Protein AF-W1XR74-F1 (afdb_monomer)

pLDDT: mean 92.59, std 3.94, range [68.25, 97.31]

Solvent-accessible surface area (backbone atoms only — not comparable to full-atom values): 7782 Å² total; per-residue (Å²): 107,77,55,58,53,53,50,53,50,52,25,62,76,67,77,42,84,76,51,70,69,58,52,51,53,48,45,52,52,48,49,63,69,42,53,87,71,53,80,85,81,86,84,86,71,56,70,49,78,39,81,89,82,72,46,76,48,57,68,64,94,44,68,66,63,44,49,56,52,52,50,54,51,23,67,74,63,73,66,66,97,76,78,83,93,76,71,95,58,71,62,67,58,57,55,49,48,23,68,73,70,74,49,55,60,92,98,54,78,84,79,95,80,84,90,87,83,134

Organism: NCBI:txid408170

Secondary structure (DSSP, 8-state):
-HHHHHHHHHHHHTTSPPPHHHHHHHHHHHHHHHGGGSPP------EEEETTTTEEEES-S-HHHHHHHHHHHHHHHS---------SS-HHHHHHHHHHHT-PPTT----S------

Structure (mmCIF, N/CA/C/O backbone):
data_AF-W1XR74-F1
#
_entry.id   AF-W1XR74-F1
#
loop_
_atom_site.group_PDB
_atom_site.id
_atom_site.type_symbol
_atom_site.label_atom_id
_atom_site.label_alt_id
_atom_site.label_comp_id
_atom_site.label_asym_id
_atom_site.label_entity_id
_atom_site.label_seq_id
_atom_site.pdbx_PDB_ins_code
_atom_site.Cartn_x
_atom_site.Cartn_y
_atom_site.Cartn_z
_atom_site.occupancy
_atom_site.B_iso_or_equiv
_atom_site.auth_seq_id
_atom_site.auth_comp_id
_atom_site.auth_asym_id
_atom_site.auth_atom_id
_atom_site.pdbx_PDB_model_num
ATOM 1 N N . GLN A 1 1 ? 15.153 -11.533 -23.026 1.00 68.25 1 GLN A N 1
ATOM 2 C CA . GLN A 1 1 ? 14.791 -11.965 -24.396 1.00 68.25 1 GLN A CA 1
ATOM 3 C C . GLN A 1 1 ? 15.005 -10.882 -25.463 1.00 68.25 1 GLN A C 1
ATOM 5 O O . GLN A 1 1 ? 16.002 -10.977 -26.162 1.00 68.25 1 GLN A O 1
ATOM 10 N N . ALA A 1 2 ? 14.167 -9.839 -25.607 1.00 79.94 2 ALA A N 1
ATOM 11 C CA . ALA A 1 2 ? 14.324 -8.856 -26.706 1.00 79.94 2 ALA A CA 1
ATOM 12 C C . ALA A 1 2 ? 15.644 -8.050 -26.665 1.00 79.94 2 ALA A C 1
ATOM 14 O O . ALA A 1 2 ? 16.274 -7.829 -27.698 1.00 79.94 2 ALA A O 1
ATOM 15 N N . LEU A 1 3 ? 16.088 -7.653 -25.467 1.00 85.38 3 LEU A N 1
ATOM 16 C CA . LEU A 1 3 ? 17.360 -6.950 -25.264 1.00 85.38 3 LEU A CA 1
ATOM 17 C C . LEU A 1 3 ? 18.575 -7.839 -25.565 1.00 85.38 3 LEU A C 1
ATOM 19 O O . LEU A 1 3 ? 19.485 -7.426 -26.273 1.00 85.38 3 LEU A O 1
ATOM 23 N N . GLU A 1 4 ? 18.571 -9.073 -25.062 1.00 87.31 4 GLU A N 1
ATOM 24 C CA . GLU A 1 4 ? 19.663 -10.034 -25.272 1.00 87.31 4 GLU A CA 1
ATOM 25 C C . GLU A 1 4 ? 19.829 -10.385 -26.752 1.00 87.31 4 GLU A C 1
ATOM 27 O O . GLU A 1 4 ? 20.955 -10.459 -27.231 1.00 87.31 4 GLU A O 1
ATOM 32 N N . ALA A 1 5 ? 18.725 -10.514 -27.496 1.00 88.06 5 ALA A N 1
ATOM 33 C CA . ALA A 1 5 ? 18.765 -10.747 -28.937 1.00 88.06 5 ALA A CA 1
ATOM 34 C C . ALA A 1 5 ? 19.399 -9.570 -29.704 1.00 88.06 5 ALA A C 1
ATOM 36 O O . ALA A 1 5 ? 20.228 -9.791 -30.587 1.00 88.06 5 ALA A O 1
ATOM 37 N N . LYS A 1 6 ? 19.062 -8.317 -29.350 1.00 86.12 6 LYS A N 1
ATOM 38 C CA . LYS A 1 6 ? 19.699 -7.127 -29.946 1.00 86.12 6 LYS A CA 1
ATOM 39 C C . LYS A 1 6 ? 21.186 -7.029 -29.593 1.00 86.12 6 LYS A C 1
ATOM 41 O O . LYS A 1 6 ? 21.988 -6.721 -30.470 1.00 86.12 6 LYS A O 1
ATOM 46 N N . ILE A 1 7 ? 21.556 -7.324 -28.344 1.00 89.62 7 ILE A N 1
ATOM 47 C CA . ILE A 1 7 ? 22.958 -7.345 -27.900 1.00 89.62 7 ILE A CA 1
ATOM 48 C C . ILE A 1 7 ? 23.746 -8.401 -28.680 1.00 89.62 7 ILE A C 1
ATOM 50 O O . ILE A 1 7 ? 24.780 -8.071 -29.246 1.00 89.62 7 ILE A O 1
ATOM 54 N N . ALA A 1 8 ? 23.247 -9.637 -28.766 1.00 89.81 8 ALA A N 1
ATOM 55 C CA . ALA A 1 8 ? 23.925 -10.723 -29.472 1.00 89.81 8 ALA A CA 1
ATOM 56 C C . ALA A 1 8 ? 24.119 -10.415 -30.964 1.00 89.81 8 ALA A C 1
ATOM 58 O O . ALA A 1 8 ? 25.187 -10.678 -31.512 1.00 89.81 8 ALA A O 1
ATOM 59 N N . LYS A 1 9 ? 23.117 -9.803 -31.608 1.00 89.31 9 LYS A N 1
ATOM 60 C CA . LYS A 1 9 ? 23.212 -9.359 -33.003 1.00 89.31 9 LYS A CA 1
ATOM 61 C C . LYS A 1 9 ? 24.320 -8.316 -33.194 1.00 89.31 9 LYS A C 1
ATOM 63 O O . LYS A 1 9 ? 25.168 -8.488 -34.061 1.00 89.31 9 LYS A O 1
ATOM 68 N N . LEU A 1 10 ? 24.347 -7.273 -32.363 1.00 87.62 10 LEU A N 1
ATOM 69 C CA . LEU A 1 10 ? 25.342 -6.199 -32.463 1.00 87.62 10 LEU A CA 1
ATOM 70 C C . LEU A 1 10 ? 26.757 -6.659 -32.087 1.00 87.62 10 LEU A C 1
ATOM 72 O O . LEU A 1 10 ? 27.725 -6.223 -32.706 1.00 87.62 10 LEU A O 1
ATOM 76 N N . GLU A 1 11 ? 26.895 -7.548 -31.101 1.00 90.75 11 GLU A N 1
ATOM 77 C CA . GLU A 1 11 ? 28.192 -8.133 -30.737 1.00 90.75 11 GLU A CA 1
ATOM 78 C C . GLU A 1 11 ? 28.734 -9.041 -31.858 1.00 90.75 11 GLU A C 1
ATOM 80 O O . GLU A 1 11 ? 29.937 -9.022 -32.127 1.00 90.75 11 GLU A O 1
ATOM 85 N N . ALA A 1 12 ? 27.858 -9.778 -32.555 1.00 91.06 12 ALA A N 1
ATOM 86 C CA . ALA A 1 12 ? 28.222 -10.582 -33.723 1.00 91.06 12 ALA A CA 1
ATOM 87 C C . ALA A 1 12 ? 28.611 -9.719 -34.938 1.00 91.06 12 ALA A C 1
ATOM 89 O O . ALA A 1 12 ? 29.606 -10.014 -35.594 1.00 91.06 12 ALA A O 1
ATOM 90 N N . GLU A 1 13 ? 27.877 -8.636 -35.214 1.00 90.62 13 GLU A N 1
ATOM 91 C CA . GLU A 1 13 ? 28.166 -7.708 -36.320 1.00 90.62 13 GLU A CA 1
ATOM 92 C C . GLU A 1 13 ? 29.476 -6.932 -36.117 1.00 90.62 13 GLU A C 1
ATOM 94 O O . GLU A 1 13 ? 30.208 -6.686 -37.073 1.00 90.62 13 GLU A O 1
ATOM 99 N N . GLN A 1 14 ? 29.794 -6.552 -34.876 1.00 89.19 14 GLN A N 1
ATOM 100 C CA . GLN A 1 14 ? 30.981 -5.749 -34.559 1.00 89.19 14 GLN A CA 1
ATOM 101 C C . GLN A 1 14 ? 32.191 -6.5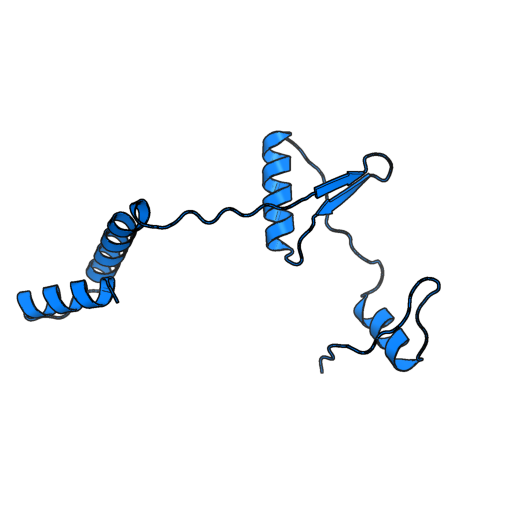89 -34.121 1.00 89.19 14 GLN A C 1
ATOM 103 O O . GLN A 1 14 ? 33.234 -6.020 -33.796 1.00 89.19 14 GLN A O 1
ATOM 108 N N . ALA A 1 15 ? 32.047 -7.91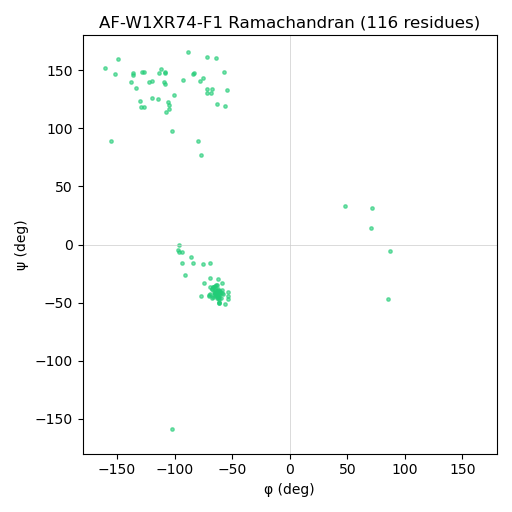9 -34.065 1.00 90.12 15 ALA A N 1
ATOM 109 C CA . ALA A 1 15 ? 33.054 -8.870 -33.585 1.00 90.12 15 ALA A CA 1
ATOM 110 C C . ALA A 1 15 ? 33.689 -8.477 -32.231 1.00 90.12 15 ALA A C 1
ATOM 112 O O . ALA A 1 15 ? 34.864 -8.738 -31.967 1.00 90.12 15 ALA A O 1
ATOM 113 N N . ARG A 1 16 ? 32.912 -7.830 -31.354 1.00 91.75 16 ARG A N 1
ATOM 114 C CA . ARG A 1 16 ? 33.354 -7.374 -30.029 1.00 91.75 16 ARG A CA 1
ATOM 115 C C . ARG A 1 16 ? 32.204 -7.393 -29.036 1.00 91.75 16 ARG A C 1
ATOM 117 O O . ARG A 1 16 ? 31.043 -7.295 -29.415 1.00 91.75 16 ARG A O 1
ATOM 124 N N . LYS A 1 17 ? 32.533 -7.406 -27.744 1.00 89.31 17 LYS A N 1
ATOM 125 C CA . LYS A 1 17 ? 31.535 -7.204 -26.686 1.00 89.31 17 LYS A CA 1
ATOM 126 C C . LYS A 1 17 ? 31.123 -5.734 -26.580 1.00 89.31 17 LYS A C 1
ATOM 128 O O . LYS A 1 17 ? 31.956 -4.830 -26.710 1.00 89.31 17 LYS A O 1
ATOM 133 N N . LEU A 1 18 ? 29.845 -5.506 -26.293 1.00 88.56 18 LEU A N 1
ATOM 134 C CA . LEU A 1 18 ? 29.304 -4.175 -26.033 1.00 88.56 18 LEU A CA 1
ATOM 135 C C . LEU A 1 18 ? 29.651 -3.727 -24.610 1.00 88.56 18 LEU A C 1
ATOM 137 O O . LEU A 1 18 ? 29.598 -4.511 -23.653 1.00 88.56 18 LEU A O 1
ATOM 141 N N . LYS A 1 19 ? 29.985 -2.444 -24.464 1.00 92.31 19 LYS A N 1
ATOM 142 C CA . LYS A 1 19 ? 30.214 -1.806 -23.163 1.00 92.31 19 LYS A CA 1
ATOM 143 C C . LYS A 1 19 ? 28.890 -1.634 -22.419 1.00 92.31 19 LYS A C 1
ATOM 145 O O . LYS A 1 19 ? 27.816 -1.637 -23.017 1.00 92.31 19 LYS A O 1
ATOM 150 N N . LYS A 1 20 ? 28.969 -1.435 -21.100 1.00 91.19 20 LYS A N 1
ATOM 151 C CA . LYS A 1 20 ? 27.790 -1.228 -20.245 1.00 91.19 20 LYS A CA 1
ATOM 152 C C . LYS A 1 20 ? 26.899 -0.085 -20.749 1.00 91.19 20 LYS A C 1
ATOM 154 O O . LYS A 1 20 ? 25.701 -0.279 -20.874 1.00 91.19 20 LYS A O 1
ATOM 159 N N . THR A 1 21 ? 27.497 1.043 -21.132 1.00 92.75 21 THR A N 1
ATOM 160 C CA . THR A 1 21 ? 26.773 2.207 -21.669 1.00 92.75 21 THR A CA 1
ATOM 161 C C . THR A 1 21 ? 25.970 1.875 -22.926 1.00 92.75 21 THR A C 1
ATOM 163 O O . THR A 1 21 ? 24.821 2.277 -23.039 1.00 92.75 21 THR A O 1
ATOM 166 N N . GLU A 1 22 ? 26.537 1.090 -23.843 1.00 88.06 22 GLU A N 1
ATOM 167 C CA . GLU A 1 22 ? 25.856 0.667 -25.073 1.00 88.06 22 GLU A CA 1
ATOM 168 C C . GLU A 1 22 ? 24.687 -0.282 -24.765 1.00 88.06 22 GLU A C 1
ATOM 170 O O . GLU A 1 22 ? 23.624 -0.188 -25.375 1.00 88.06 22 GLU A O 1
ATOM 175 N N . LYS A 1 23 ? 24.858 -1.173 -23.779 1.00 90.19 23 LYS A N 1
ATOM 176 C CA . LYS A 1 23 ? 23.793 -2.074 -23.308 1.00 90.19 23 LYS A CA 1
ATOM 177 C C . LYS A 1 23 ? 22.660 -1.314 -22.618 1.00 90.19 23 LYS A C 1
ATOM 179 O O . LYS A 1 23 ? 21.501 -1.663 -22.829 1.00 90.19 23 LYS A O 1
ATOM 184 N N . ASP A 1 24 ? 22.984 -0.283 -21.843 1.00 91.62 24 ASP A N 1
ATOM 185 C CA . ASP A 1 24 ? 21.999 0.579 -21.187 1.00 91.62 24 ASP A CA 1
ATOM 186 C C . ASP A 1 24 ? 21.198 1.379 -22.233 1.00 91.62 24 ASP A C 1
ATOM 188 O O . ASP A 1 24 ? 19.970 1.346 -22.208 1.00 91.62 24 ASP A O 1
ATOM 192 N N . SER A 1 25 ? 21.852 1.965 -23.244 1.00 92.38 25 SER A N 1
ATOM 193 C CA . SER A 1 25 ? 21.150 2.635 -24.354 1.00 92.38 25 SER A CA 1
ATOM 194 C C . SER A 1 25 ? 20.238 1.686 -25.142 1.00 92.38 25 SER A C 1
ATOM 196 O O . SER A 1 25 ? 19.104 2.037 -25.464 1.00 92.38 25 SER A O 1
ATOM 198 N N . LEU A 1 26 ? 20.690 0.455 -25.412 1.00 91.12 26 LEU A N 1
ATOM 199 C CA . LEU A 1 26 ? 19.859 -0.564 -26.063 1.00 91.12 26 LEU A CA 1
ATOM 200 C C . LEU A 1 26 ? 18.660 -0.970 -25.206 1.00 91.12 26 LEU A C 1
ATOM 202 O O . LEU A 1 26 ? 17.592 -1.271 -25.741 1.00 91.12 26 LEU A O 1
ATOM 206 N N . LYS A 1 27 ? 18.818 -0.997 -23.881 1.00 91.19 27 LYS A N 1
ATOM 207 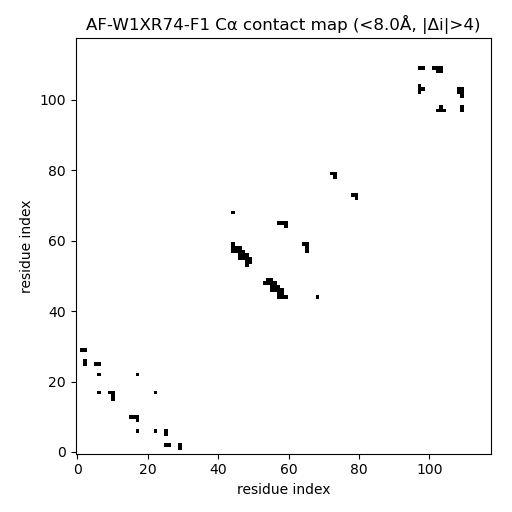C CA . LYS A 1 27 ? 17.720 -1.281 -22.956 1.00 91.19 27 LYS A CA 1
ATOM 208 C C . LYS A 1 27 ? 16.649 -0.198 -23.036 1.00 91.19 27 LYS A C 1
ATOM 210 O O . LYS A 1 27 ? 15.475 -0.552 -23.129 1.00 91.19 27 LYS A O 1
ATOM 215 N N . ASP A 1 28 ? 17.042 1.071 -23.061 1.00 91.75 28 ASP A N 1
ATOM 216 C CA . ASP A 1 28 ? 16.113 2.197 -23.187 1.00 91.75 28 ASP A CA 1
ATOM 217 C C . ASP A 1 28 ? 15.397 2.193 -24.544 1.00 91.75 28 ASP A C 1
ATOM 219 O O . ASP A 1 28 ? 14.180 2.367 -24.608 1.00 91.75 28 ASP A O 1
ATOM 223 N N . GLU A 1 29 ? 16.114 1.895 -25.632 1.00 91.38 29 GLU A N 1
ATOM 224 C CA . GLU A 1 29 ? 15.525 1.758 -26.969 1.00 91.38 29 GLU A CA 1
ATOM 225 C C . GLU A 1 29 ? 14.504 0.610 -27.021 1.00 91.38 29 GLU A C 1
ATOM 227 O O . GLU A 1 29 ? 13.399 0.754 -27.551 1.00 91.38 29 GLU A O 1
ATOM 232 N N . VAL A 1 30 ? 14.849 -0.546 -26.440 1.00 91.38 30 VAL A N 1
ATOM 233 C CA . VAL A 1 30 ? 13.931 -1.686 -26.334 1.00 91.38 30 VAL A CA 1
ATOM 234 C C . VAL A 1 30 ? 12.711 -1.303 -25.503 1.00 91.38 30 VAL A C 1
ATOM 236 O O . VAL A 1 30 ? 11.594 -1.567 -25.945 1.00 91.38 30 VAL A O 1
ATOM 239 N N . LEU A 1 31 ? 12.893 -0.640 -24.359 1.00 90.50 31 LEU A N 1
ATOM 240 C CA . LEU A 1 31 ? 11.795 -0.159 -23.524 1.00 90.50 31 LEU A CA 1
ATOM 241 C C . LEU A 1 31 ? 10.859 0.756 -24.325 1.00 90.50 31 LEU A C 1
ATOM 243 O O . LEU A 1 31 ? 9.661 0.491 -24.373 1.00 90.50 31 LEU A O 1
ATOM 247 N N . HIS A 1 32 ? 11.399 1.766 -25.013 1.00 90.88 32 HIS A N 1
ATOM 248 C CA . HIS A 1 32 ? 10.621 2.710 -25.818 1.00 90.88 32 HIS A CA 1
ATOM 249 C C . HIS A 1 32 ? 9.864 2.015 -26.959 1.00 90.88 32 HIS A C 1
ATOM 251 O O . HIS A 1 32 ? 8.700 2.317 -27.202 1.00 90.88 32 HIS A O 1
ATOM 257 N N . SER A 1 33 ? 10.488 1.029 -27.614 1.00 89.44 33 SER A N 1
ATOM 258 C CA . SER A 1 33 ? 9.851 0.252 -28.688 1.00 89.44 33 SER A CA 1
ATOM 259 C C . SER A 1 33 ? 8.734 -0.680 -28.198 1.00 89.44 33 SER A C 1
ATOM 261 O O . SER A 1 33 ? 7.798 -0.980 -28.942 1.00 89.44 33 SER A O 1
ATOM 263 N N . LEU A 1 34 ? 8.827 -1.157 -26.953 1.00 89.69 34 LEU A N 1
ATOM 264 C CA . LEU A 1 34 ? 7.858 -2.081 -26.362 1.00 89.69 34 LEU A CA 1
ATOM 265 C C . LEU A 1 34 ? 6.729 -1.360 -25.621 1.00 89.69 34 LEU A C 1
ATOM 267 O O . LEU A 1 34 ? 5.632 -1.903 -25.544 1.00 89.69 34 LEU A O 1
ATOM 271 N N . LEU A 1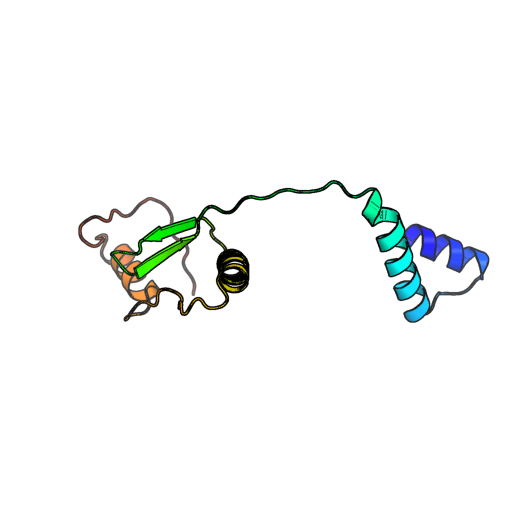 35 ? 6.963 -0.145 -25.122 1.00 88.19 35 LEU A N 1
ATOM 272 C CA . LEU A 1 35 ? 5.988 0.652 -24.376 1.00 88.19 35 LEU A CA 1
ATOM 273 C C . LEU A 1 35 ? 4.643 0.856 -25.106 1.00 88.19 35 LEU A C 1
ATOM 275 O O . LEU A 1 35 ? 3.619 0.584 -24.484 1.00 88.19 35 LEU A O 1
ATOM 279 N N . PRO A 1 36 ? 4.581 1.224 -26.405 1.00 89.88 36 PRO A N 1
ATOM 280 C CA . PRO A 1 36 ? 3.300 1.352 -27.112 1.00 89.88 36 PRO A CA 1
ATOM 281 C C . PRO A 1 36 ? 2.593 0.009 -27.354 1.00 89.88 36 PRO A C 1
ATOM 283 O O . PRO A 1 36 ? 1.409 -0.017 -27.671 1.00 89.88 36 PRO A O 1
ATOM 286 N N . ARG A 1 37 ? 3.308 -1.114 -27.223 1.00 89.00 37 ARG A N 1
ATOM 287 C CA . ARG A 1 37 ? 2.764 -2.475 -27.362 1.00 89.00 37 ARG A CA 1
ATOM 288 C C . ARG A 1 37 ? 2.396 -3.095 -26.015 1.00 89.00 37 ARG A C 1
ATOM 290 O O . ARG A 1 37 ? 1.867 -4.204 -25.988 1.00 89.00 37 ARG A O 1
ATOM 297 N N . ALA A 1 38 ? 2.726 -2.429 -24.912 1.00 89.56 38 ALA A N 1
ATOM 298 C CA . ALA A 1 38 ? 2.434 -2.921 -23.582 1.00 89.56 38 ALA A CA 1
ATOM 299 C C . ALA A 1 38 ? 0.932 -2.808 -23.315 1.00 89.56 38 ALA A C 1
ATOM 301 O O . ALA A 1 38 ? 0.324 -1.756 -23.510 1.00 89.56 38 ALA A O 1
ATOM 302 N N . PHE A 1 39 ? 0.329 -3.895 -22.842 1.00 91.19 39 PHE A N 1
ATOM 303 C CA . PHE A 1 39 ? -1.059 -3.861 -22.408 1.00 91.19 39 PHE A CA 1
ATOM 304 C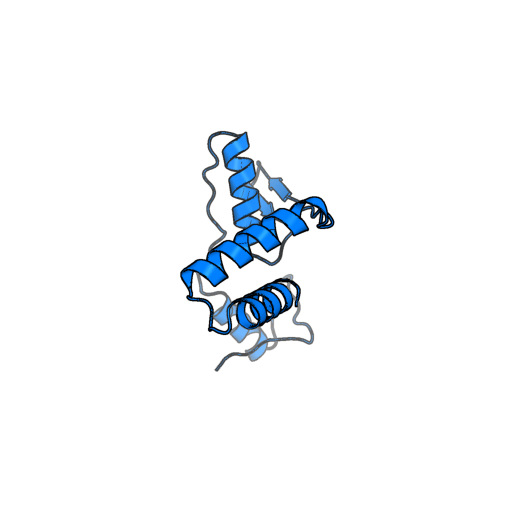 C . PHE A 1 39 ? -1.193 -3.006 -21.150 1.00 91.19 39 PHE A C 1
ATOM 306 O O . PHE A 1 39 ? -0.429 -3.156 -20.193 1.00 91.19 39 PHE A O 1
ATOM 313 N N . SER A 1 40 ? -2.191 -2.125 -21.134 1.00 90.94 40 SER A N 1
ATOM 314 C CA . SER A 1 40 ? -2.538 -1.378 -19.932 1.00 90.94 40 SER A CA 1
ATOM 315 C C . SER A 1 40 ? -3.112 -2.325 -18.882 1.00 90.94 40 SER A C 1
ATOM 317 O O . SER A 1 40 ? -4.028 -3.100 -19.158 1.00 90.94 40 SER A O 1
ATOM 319 N N . ARG A 1 41 ? -2.596 -2.235 -17.656 1.00 91.62 41 ARG A N 1
ATOM 320 C CA . ARG A 1 41 ? -3.204 -2.863 -16.484 1.00 91.62 41 ARG A CA 1
ATOM 321 C C . ARG A 1 41 ? -3.885 -1.781 -15.667 1.00 91.62 41 ARG A C 1
ATOM 323 O O . ARG A 1 41 ? -3.223 -0.887 -15.151 1.00 91.62 41 ARG A O 1
ATOM 330 N N . PHE A 1 42 ? -5.198 -1.889 -15.539 1.00 91.06 42 PHE A N 1
ATOM 331 C CA . PHE A 1 42 ? -5.974 -1.024 -14.665 1.00 91.06 42 PHE A CA 1
ATOM 332 C C . PHE A 1 42 ? -6.113 -1.681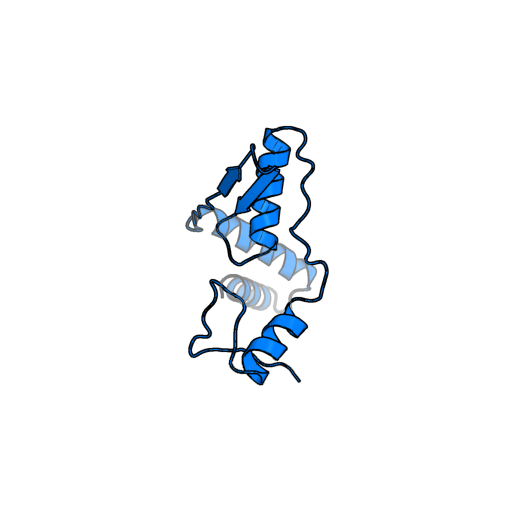 -13.296 1.00 91.06 42 PHE A C 1
ATOM 334 O O . PHE A 1 42 ? -6.268 -2.897 -13.182 1.00 91.06 42 PHE A O 1
ATOM 341 N N . SER A 1 43 ? -6.044 -0.868 -12.252 1.00 89.19 43 SER A N 1
ATOM 342 C CA . SER A 1 43 ? -6.323 -1.289 -10.886 1.00 89.19 43 SER A CA 1
ATOM 343 C C . SER A 1 43 ? -7.132 -0.210 -10.200 1.00 89.19 43 SER A C 1
ATOM 345 O O . SER A 1 43 ? -6.836 0.972 -10.364 1.00 89.19 43 SER A O 1
ATOM 347 N N . GLN A 1 44 ? -8.107 -0.626 -9.408 1.00 93.19 44 GLN A N 1
ATOM 348 C CA . GLN A 1 44 ? -8.861 0.262 -8.539 1.00 93.19 44 GLN A CA 1
ATOM 349 C C . GLN A 1 44 ? -8.463 -0.000 -7.085 1.00 93.19 44 GLN A C 1
ATOM 351 O O . GLN A 1 44 ? -8.090 -1.117 -6.711 1.00 93.19 44 GLN A O 1
ATOM 356 N N . THR A 1 45 ? -8.500 1.059 -6.287 1.00 96.00 45 THR A N 1
ATOM 357 C CA . THR A 1 45 ? -8.329 1.014 -4.836 1.00 96.00 45 THR A CA 1
ATOM 358 C C . THR A 1 45 ? -9.494 1.788 -4.261 1.00 96.00 45 THR A C 1
ATOM 360 O O . THR A 1 45 ? -9.642 2.971 -4.571 1.00 96.00 45 THR A O 1
ATOM 363 N N . MET A 1 46 ? -10.332 1.123 -3.477 1.00 97.00 46 MET A N 1
ATOM 364 C CA . MET A 1 46 ? -11.446 1.792 -2.821 1.00 97.00 46 MET A CA 1
ATOM 365 C C . MET A 1 46 ? -10.954 2.450 -1.534 1.00 97.00 46 MET A C 1
ATOM 367 O O . MET A 1 46 ? -10.027 1.965 -0.883 1.00 97.00 46 MET A O 1
ATOM 371 N N . MET A 1 47 ? -11.567 3.573 -1.178 1.00 96.81 47 MET A N 1
ATOM 372 C CA . MET A 1 47 ? -11.363 4.200 0.119 1.00 96.81 47 MET A CA 1
ATOM 373 C C . MET A 1 47 ? -12.695 4.652 0.692 1.00 96.81 47 MET A C 1
ATOM 375 O O . MET A 1 47 ? -13.595 5.055 -0.047 1.00 96.81 47 MET A O 1
ATOM 379 N N . TRP A 1 48 ? -12.789 4.612 2.011 1.00 97.31 48 TRP A N 1
ATOM 380 C CA . TRP A 1 48 ? -13.910 5.141 2.761 1.00 97.31 48 TRP A CA 1
ATOM 381 C C . TRP A 1 48 ? -13.404 6.233 3.700 1.00 97.31 48 TRP A C 1
ATOM 383 O O . TRP A 1 48 ? -12.450 6.023 4.448 1.00 97.31 48 TRP A O 1
ATOM 393 N N . ILE A 1 49 ? -14.015 7.413 3.612 1.00 96.25 49 ILE A N 1
ATOM 394 C CA . ILE A 1 49 ? -13.665 8.584 4.415 1.00 96.25 49 ILE A CA 1
ATOM 395 C C . ILE A 1 49 ? -14.780 8.787 5.433 1.00 96.25 49 ILE A C 1
ATOM 397 O O . ILE A 1 49 ? -15.909 9.118 5.066 1.00 96.25 49 ILE A O 1
ATOM 401 N N . ASP A 1 50 ? -14.446 8.604 6.703 1.00 96.81 50 ASP A N 1
ATOM 402 C CA . ASP A 1 50 ? -15.326 8.871 7.829 1.00 96.81 50 ASP A CA 1
ATOM 403 C C . ASP A 1 50 ? -14.919 10.194 8.481 1.00 96.81 50 ASP A C 1
ATOM 405 O O . ASP A 1 50 ? -13.998 10.274 9.295 1.00 96.81 50 ASP A O 1
ATOM 409 N N . THR A 1 51 ? -15.621 11.260 8.110 1.00 94.69 51 THR A N 1
ATOM 410 C CA . THR A 1 51 ? -15.372 12.603 8.641 1.00 94.69 51 THR A CA 1
ATOM 411 C C . THR A 1 51 ? -15.887 12.795 10.064 1.00 94.69 51 THR A C 1
ATOM 413 O O . THR A 1 51 ? -15.502 13.768 10.703 1.00 94.69 51 THR A O 1
ATOM 416 N N . VAL A 1 52 ? -16.769 11.917 10.554 1.00 97.06 52 VAL A N 1
ATOM 417 C CA . VAL A 1 52 ? -17.305 12.005 11.919 1.00 97.06 52 VAL A CA 1
ATOM 418 C C . VAL A 1 52 ? -16.259 11.508 12.909 1.00 97.06 52 VAL A C 1
ATOM 420 O O . VAL A 1 52 ? -16.004 12.172 13.909 1.00 97.06 52 VAL A O 1
ATOM 423 N N . ASN A 1 53 ? -15.611 10.382 12.598 1.00 95.94 53 ASN A N 1
ATOM 424 C CA . ASN A 1 53 ? -14.561 9.801 13.439 1.00 95.94 53 ASN A CA 1
ATOM 425 C C . ASN A 1 53 ? -13.139 10.241 13.046 1.00 95.94 53 ASN A C 1
ATOM 427 O O . ASN A 1 53 ? -12.182 9.923 13.747 1.00 95.94 53 ASN A O 1
ATOM 431 N N . GLY A 1 54 ? -12.980 10.972 11.937 1.00 95.31 54 GLY A N 1
ATOM 432 C CA . GLY A 1 54 ? -11.678 11.448 11.462 1.00 95.31 54 GLY A CA 1
ATOM 433 C C . GLY A 1 54 ? -10.790 10.332 10.907 1.00 95.31 54 GLY A C 1
ATOM 434 O O . GLY A 1 54 ? -9.568 10.398 11.026 1.00 95.31 54 GLY A O 1
ATOM 435 N N . LEU A 1 55 ? -11.398 9.302 10.315 1.00 96.38 55 LEU A N 1
ATOM 436 C CA . LEU A 1 55 ? -10.707 8.115 9.817 1.00 96.38 55 LEU A CA 1
ATOM 437 C C . LEU A 1 55 ? -10.780 8.027 8.293 1.00 96.38 55 LEU A C 1
ATOM 439 O O . LEU A 1 55 ? -11.769 8.405 7.664 1.00 96.38 55 LEU A O 1
ATOM 443 N N . ILE A 1 56 ? -9.726 7.475 7.697 1.00 97.06 56 ILE A N 1
ATOM 444 C CA . ILE A 1 56 ? -9.708 7.091 6.286 1.00 97.06 56 ILE A CA 1
ATOM 445 C C . ILE A 1 56 ? -9.290 5.630 6.208 1.00 97.06 56 ILE A C 1
ATOM 447 O O . ILE A 1 56 ? -8.177 5.273 6.592 1.00 97.06 56 ILE A O 1
ATOM 451 N N . MET A 1 57 ? -10.178 4.798 5.678 1.00 97.19 57 MET A N 1
ATOM 452 C CA . MET A 1 57 ? -9.934 3.379 5.451 1.00 97.19 57 MET A CA 1
ATOM 453 C C . MET A 1 57 ? -9.596 3.168 3.978 1.00 97.19 57 MET A C 1
ATOM 455 O O . MET A 1 57 ? -10.339 3.617 3.104 1.00 97.19 57 MET A O 1
ATOM 459 N N . VAL A 1 58 ? -8.487 2.487 3.687 1.00 97.12 58 VAL A N 1
ATOM 460 C CA . VAL A 1 58 ? -8.068 2.171 2.313 1.00 97.12 58 VAL A CA 1
ATOM 461 C C . VAL A 1 58 ? -8.119 0.662 2.105 1.00 97.12 58 VAL A C 1
ATOM 463 O O . VAL A 1 58 ? -7.490 -0.087 2.849 1.00 97.12 58 VAL A O 1
ATOM 466 N N . ASP A 1 59 ? -8.843 0.219 1.077 1.00 97.06 59 ASP A N 1
ATOM 467 C CA . ASP A 1 59 ? -9.016 -1.195 0.734 1.00 97.06 59 ASP A CA 1
ATOM 468 C C . ASP A 1 59 ? -7.770 -1.749 0.022 1.00 97.06 59 ASP A C 1
ATOM 470 O O . ASP A 1 59 ? -7.685 -1.849 -1.210 1.00 97.06 59 ASP A O 1
ATOM 474 N N . CYS A 1 60 ? -6.729 -2.023 0.811 1.00 95.31 60 CYS A N 1
ATOM 475 C CA . CYS A 1 60 ? -5.519 -2.687 0.348 1.00 95.31 60 CYS A CA 1
ATOM 476 C C . CYS A 1 60 ? -4.709 -3.305 1.493 1.00 95.31 60 CYS A C 1
ATOM 478 O O . CYS A 1 60 ? -4.672 -2.786 2.602 1.00 95.31 60 CYS A O 1
ATOM 480 N N . ALA A 1 61 ? -3.962 -4.366 1.182 1.00 94.44 61 ALA A N 1
ATOM 481 C CA . ALA A 1 61 ? -3.036 -5.001 2.124 1.00 94.44 61 ALA A CA 1
ATOM 482 C C . ALA A 1 61 ? -1.637 -4.348 2.164 1.00 94.44 61 ALA A C 1
ATOM 484 O O . ALA A 1 61 ? -0.813 -4.683 3.008 1.00 94.44 61 ALA A O 1
ATOM 485 N N . SER A 1 62 ? -1.321 -3.452 1.222 1.00 95.12 62 SER A N 1
ATOM 486 C CA . SER A 1 62 ? 0.017 -2.865 1.089 1.00 95.12 62 SER A CA 1
ATOM 487 C C . SER A 1 62 ? 0.040 -1.431 1.598 1.00 95.12 62 SER A C 1
ATOM 489 O O . SER A 1 62 ? -0.599 -0.563 1.006 1.00 95.12 62 SER A O 1
ATOM 491 N N . ALA A 1 63 ? 0.873 -1.165 2.608 1.00 94.25 63 ALA A N 1
ATOM 492 C CA . ALA A 1 63 ? 1.108 0.188 3.115 1.00 94.25 63 ALA A CA 1
ATOM 493 C C . ALA A 1 63 ? 1.532 1.159 2.000 1.00 94.25 63 ALA A C 1
ATOM 495 O O . ALA A 1 63 ? 1.022 2.269 1.914 1.00 94.25 63 ALA A O 1
ATOM 496 N N . LYS A 1 64 ? 2.389 0.712 1.070 1.00 95.56 64 LYS A N 1
ATOM 497 C CA . LYS A 1 64 ? 2.789 1.521 -0.089 1.00 95.56 64 LYS A CA 1
ATOM 498 C C . LYS A 1 64 ? 1.590 1.916 -0.955 1.00 95.56 64 LYS A C 1
ATOM 500 O O . LYS A 1 64 ? 1.467 3.071 -1.338 1.00 95.56 64 LYS A O 1
ATOM 505 N N . LYS A 1 65 ? 0.700 0.964 -1.252 1.00 95.38 65 LYS A N 1
ATOM 506 C CA . LYS A 1 65 ? -0.500 1.229 -2.057 1.00 95.38 65 LYS A CA 1
ATOM 507 C C . LYS A 1 65 ? -1.460 2.182 -1.331 1.00 95.38 65 LYS A C 1
ATOM 509 O O . LYS A 1 65 ? -2.063 3.033 -1.986 1.00 95.38 65 LYS A O 1
ATOM 514 N N . ALA A 1 66 ? -1.576 2.073 -0.005 1.00 96.06 66 ALA A N 1
ATOM 515 C CA . ALA A 1 66 ? -2.348 3.013 0.805 1.00 96.06 66 ALA A CA 1
ATOM 516 C C . ALA A 1 66 ? -1.775 4.434 0.702 1.00 96.06 66 ALA A C 1
ATOM 518 O O . ALA A 1 66 ? -2.507 5.363 0.362 1.00 96.06 66 ALA A O 1
ATOM 519 N N . GLU A 1 67 ? -0.462 4.584 0.886 1.00 95.69 67 GLU A N 1
ATOM 520 C CA . GLU A 1 67 ? 0.235 5.869 0.775 1.00 95.69 67 GLU A CA 1
ATOM 521 C C . GLU A 1 67 ? 0.135 6.482 -0.626 1.00 95.69 67 GLU A C 1
ATOM 523 O O . GLU A 1 67 ? -0.178 7.663 -0.746 1.00 95.69 67 GLU A O 1
ATOM 528 N N . ASP A 1 68 ? 0.308 5.695 -1.694 1.00 95.44 68 ASP A N 1
ATOM 529 C CA . ASP A 1 68 ? 0.147 6.171 -3.077 1.00 95.44 68 ASP A CA 1
ATOM 530 C C . ASP A 1 68 ? -1.277 6.716 -3.313 1.00 95.44 68 ASP A C 1
ATOM 532 O O . ASP A 1 68 ? -1.474 7.748 -3.964 1.00 95.44 68 ASP A O 1
ATOM 536 N N . THR A 1 69 ? -2.282 6.053 -2.733 1.00 95.94 69 THR A N 1
ATOM 537 C CA . THR A 1 69 ? -3.688 6.467 -2.826 1.00 95.94 69 THR A CA 1
ATOM 538 C C . THR A 1 69 ? -3.945 7.754 -2.024 1.00 95.94 69 THR A C 1
ATOM 540 O O . THR A 1 69 ? -4.564 8.693 -2.533 1.00 95.94 69 THR A O 1
ATOM 543 N N . LEU A 1 70 ? -3.420 7.849 -0.797 1.00 96.31 70 LEU A N 1
ATOM 544 C CA . LEU A 1 70 ? -3.504 9.053 0.038 1.00 96.31 70 LEU A CA 1
ATOM 545 C C . LEU A 1 70 ? -2.739 10.234 -0.571 1.00 96.31 70 LEU A C 1
ATOM 547 O O . LEU A 1 70 ? -3.187 11.375 -0.473 1.00 96.31 70 LEU A O 1
ATOM 551 N N . ALA A 1 71 ? -1.610 9.986 -1.235 1.00 96.00 71 ALA A N 1
ATOM 552 C CA . ALA A 1 71 ? -0.839 11.003 -1.938 1.00 96.00 71 ALA A CA 1
ATOM 553 C C . ALA A 1 71 ? -1.626 11.595 -3.113 1.00 96.00 71 ALA A C 1
ATOM 555 O O . ALA A 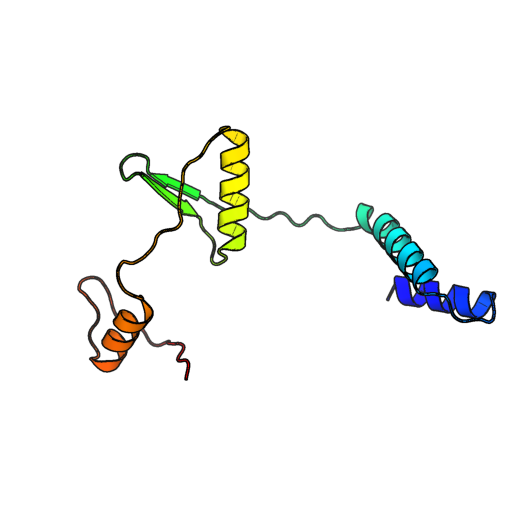1 71 ? -1.636 12.817 -3.291 1.00 96.00 71 ALA A O 1
ATOM 556 N N . LEU A 1 72 ? -2.334 10.757 -3.878 1.00 95.62 72 LEU A N 1
ATOM 557 C CA . LEU A 1 72 ? -3.218 11.219 -4.947 1.00 95.62 72 LEU A CA 1
ATOM 558 C C . LEU A 1 72 ? -4.368 12.078 -4.400 1.00 95.62 72 LEU A C 1
ATOM 560 O O . LEU A 1 72 ? -4.654 13.146 -4.949 1.00 95.62 72 LEU A O 1
ATOM 564 N N . LEU A 1 73 ? -4.990 11.656 -3.295 1.00 96.12 73 LEU A N 1
ATOM 565 C CA . LEU A 1 73 ? -6.034 12.439 -2.632 1.00 96.12 73 LEU A CA 1
ATOM 566 C C . LEU A 1 73 ? -5.487 13.779 -2.119 1.00 96.12 73 LEU A C 1
ATOM 568 O O . LEU A 1 73 ? -6.065 14.828 -2.393 1.00 96.12 73 LEU A O 1
ATOM 572 N N . ARG A 1 74 ? -4.324 13.768 -1.459 1.00 96.81 74 ARG A N 1
ATOM 573 C CA . ARG A 1 74 ? -3.645 14.973 -0.962 1.00 96.81 74 ARG A CA 1
ATOM 574 C C . ARG A 1 74 ? -3.336 15.960 -2.083 1.00 96.81 74 ARG A C 1
ATOM 576 O O . ARG A 1 74 ? -3.568 17.151 -1.917 1.00 96.81 74 ARG A O 1
ATOM 583 N N . LYS A 1 75 ? -2.870 15.477 -3.238 1.00 97.31 75 LYS A N 1
ATOM 584 C CA . LYS A 1 75 ? -2.641 16.313 -4.426 1.00 97.31 75 LYS A CA 1
ATOM 585 C C . LYS A 1 75 ? -3.939 16.931 -4.955 1.00 97.31 75 LYS A C 1
ATOM 587 O O . LYS A 1 75 ? -3.915 18.056 -5.439 1.00 97.31 75 LYS A O 1
ATOM 592 N N . SER A 1 76 ? -5.048 16.202 -4.861 1.00 96.56 76 SER A N 1
ATOM 593 C CA . SER A 1 76 ? -6.361 16.658 -5.331 1.00 96.56 76 SER A CA 1
ATOM 594 C C . SER A 1 76 ? -6.984 17.706 -4.401 1.00 96.56 76 SER A C 1
ATOM 596 O O . SER A 1 76 ? -7.663 18.610 -4.874 1.00 96.56 76 SER A O 1
ATOM 598 N N . LEU A 1 77 ? -6.728 17.607 -3.093 1.00 95.81 77 LEU A N 1
ATOM 599 C CA . LEU A 1 77 ? -7.249 18.524 -2.069 1.00 95.81 77 LEU A CA 1
ATOM 600 C C . LEU A 1 77 ? -6.299 19.687 -1.732 1.00 95.81 77 LEU A C 1
ATOM 602 O O . LEU A 1 77 ? -6.704 20.653 -1.094 1.00 95.81 77 LEU A O 1
ATOM 606 N N . GLY A 1 78 ? -5.026 19.596 -2.119 1.00 96.19 78 GLY A N 1
ATOM 607 C CA . GLY A 1 78 ? -3.962 20.530 -1.743 1.00 96.19 78 GLY A CA 1
ATOM 608 C C . GLY A 1 78 ? -3.314 20.183 -0.401 1.00 96.19 78 GLY A C 1
ATOM 609 O O . GLY A 1 78 ? -2.089 20.113 -0.308 1.00 96.19 78 GLY A O 1
ATOM 610 N N . SER A 1 79 ? -4.116 19.899 0.626 1.00 93.88 79 SER A N 1
ATOM 611 C CA . SER A 1 79 ? -3.635 19.420 1.924 1.00 93.88 79 SER A CA 1
ATOM 612 C C . SER A 1 79 ? -4.491 18.266 2.449 1.00 93.88 79 SER A C 1
ATOM 614 O O . SER A 1 79 ? -5.690 18.180 2.199 1.00 93.88 79 SER A O 1
ATOM 616 N N . LEU A 1 80 ? -3.841 17.336 3.152 1.00 95.81 80 LEU A N 1
ATOM 617 C CA . LEU A 1 80 ? -4.489 16.207 3.819 1.00 95.81 80 LEU A CA 1
ATOM 618 C C . LEU A 1 80 ? -3.594 15.749 4.984 1.00 95.81 80 LEU A C 1
ATOM 620 O O . LEU A 1 80 ? -2.686 14.930 4.765 1.00 95.81 80 LEU A O 1
ATOM 624 N N . PRO A 1 81 ? -3.774 16.331 6.185 1.00 93.88 81 PRO A N 1
ATOM 625 C CA . PRO A 1 81 ? -2.993 15.996 7.369 1.00 93.88 81 PRO A CA 1
ATOM 626 C C . PRO A 1 81 ? -3.532 14.704 7.990 1.00 93.88 81 PRO A C 1
ATOM 628 O O . PRO A 1 81 ? -4.423 14.724 8.831 1.00 93.88 81 PRO A O 1
ATOM 631 N N . VAL A 1 82 ? -3.000 13.573 7.541 1.00 94.50 82 VAL A N 1
ATOM 632 C CA . VAL A 1 82 ? -3.350 12.241 8.045 1.00 94.50 82 VAL A CA 1
ATOM 633 C C . VAL A 1 82 ? -2.085 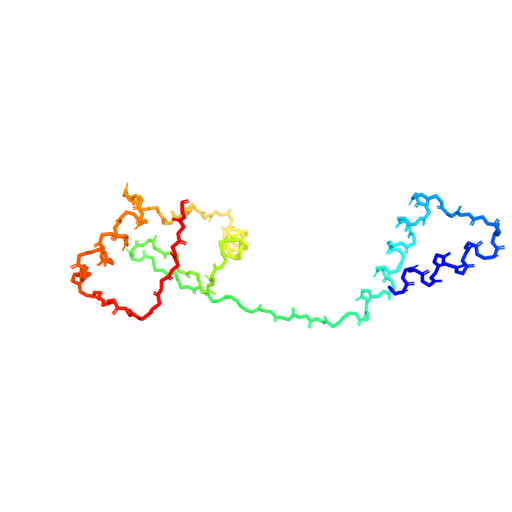11.495 8.425 1.00 94.50 82 VAL A C 1
ATOM 635 O O . VAL A 1 82 ? -1.038 11.692 7.805 1.00 94.50 82 VAL 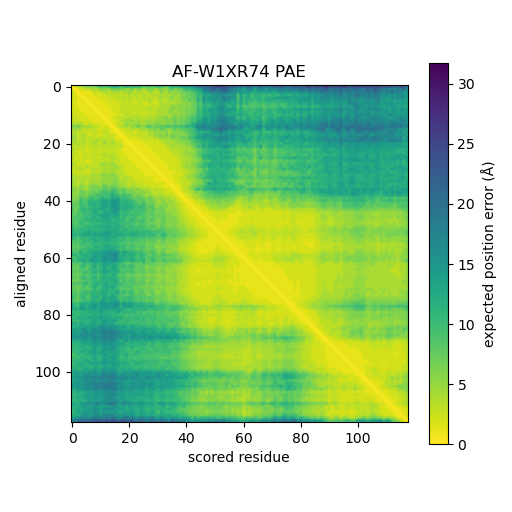A O 1
ATOM 638 N N . VAL A 1 83 ? -2.198 10.639 9.434 1.00 93.88 83 VAL A N 1
ATOM 639 C CA . VAL A 1 83 ? -1.137 9.739 9.883 1.00 93.88 83 VAL A CA 1
ATOM 640 C C . VAL A 1 83 ? -1.677 8.309 9.913 1.00 93.88 83 VAL A C 1
ATOM 642 O O . VAL A 1 83 ? -2.874 8.128 10.151 1.00 93.88 83 VAL A O 1
ATOM 645 N N . PRO A 1 84 ? -0.837 7.291 9.659 1.00 92.62 84 PRO A N 1
ATOM 646 C CA . PRO A 1 84 ? -1.239 5.902 9.830 1.00 92.62 84 PRO A CA 1
ATOM 647 C C . PRO A 1 84 ? -1.711 5.629 11.259 1.00 92.62 84 PRO A C 1
ATOM 649 O O . PRO A 1 84 ? -1.196 6.213 12.214 1.00 92.62 84 PRO A O 1
ATOM 652 N N . LEU A 1 85 ? -2.663 4.707 11.405 1.00 90.94 85 LEU A N 1
ATOM 653 C CA . LEU A 1 85 ? -3.101 4.248 12.717 1.00 90.94 85 LEU A CA 1
ATOM 654 C C . LEU A 1 85 ? -1.928 3.568 13.435 1.00 90.94 85 LEU A C 1
ATOM 656 O O . LEU A 1 85 ? -1.389 2.575 12.944 1.00 90.94 85 LEU A O 1
ATOM 660 N N . SER A 1 86 ? -1.554 4.088 14.601 1.00 89.50 86 SER A N 1
ATOM 661 C CA . SER A 1 86 ? -0.574 3.465 15.490 1.00 89.50 86 SER A CA 1
ATOM 662 C C . SER A 1 86 ? -1.262 2.910 16.729 1.00 89.50 86 SER A C 1
ATOM 664 O O . SER A 1 86 ? -2.125 3.566 17.311 1.00 89.50 86 SER A O 1
ATOM 666 N N . MET A 1 87 ? -0.846 1.720 17.149 1.00 89.94 87 MET A N 1
ATOM 667 C CA . MET A 1 87 ? -1.277 1.127 18.412 1.00 89.94 87 MET A CA 1
ATOM 668 C C . MET A 1 87 ? -0.406 1.661 19.554 1.00 89.94 87 MET A C 1
ATOM 670 O O . MET A 1 87 ? 0.783 1.904 19.352 1.00 89.94 87 MET A O 1
ATOM 674 N N . GLU A 1 88 ? -0.977 1.828 20.749 1.00 89.62 88 GLU A N 1
ATOM 675 C CA . GLU A 1 88 ? -0.214 2.238 21.942 1.00 89.62 88 GLU A CA 1
ATOM 676 C C . GLU A 1 88 ? 0.802 1.172 22.362 1.00 89.62 88 GLU A C 1
ATOM 678 O O . GLU A 1 88 ? 1.940 1.485 22.704 1.00 89.62 88 GLU A O 1
ATOM 683 N N . ASN A 1 89 ? 0.389 -0.095 22.296 1.00 89.62 89 ASN A N 1
ATOM 684 C CA . ASN A 1 89 ? 1.237 -1.247 22.563 1.00 89.62 89 ASN A CA 1
ATOM 685 C C . ASN A 1 89 ? 1.537 -1.988 21.255 1.00 89.62 89 ASN A C 1
ATOM 687 O O . ASN A 1 89 ? 0.670 -2.034 20.376 1.00 89.62 89 ASN A O 1
ATOM 691 N N . PRO A 1 90 ? 2.719 -2.615 21.130 1.00 92.19 90 PRO A N 1
ATOM 692 C CA . PRO A 1 90 ? 3.020 -3.473 19.994 1.00 92.19 90 PRO A CA 1
ATOM 693 C C . PRO A 1 90 ? 1.975 -4.589 19.871 1.00 92.19 90 PRO A C 1
ATOM 695 O O . PRO A 1 90 ? 1.786 -5.392 20.791 1.00 92.19 90 PRO A O 1
ATOM 698 N N . ILE A 1 91 ? 1.266 -4.612 18.742 1.00 92.62 91 ILE A N 1
ATOM 699 C CA . ILE A 1 91 ? 0.129 -5.512 18.516 1.00 92.62 91 ILE A CA 1
ATOM 700 C C . ILE A 1 91 ? 0.552 -6.984 18.566 1.00 92.62 91 ILE A C 1
ATOM 702 O O . ILE A 1 91 ? -0.218 -7.839 19.000 1.00 92.62 91 ILE A O 1
ATOM 706 N N . GLU A 1 92 ? 1.797 -7.284 18.197 1.00 93.38 92 GLU A N 1
ATOM 707 C CA . GLU A 1 92 ? 2.379 -8.621 18.235 1.00 93.38 92 GLU A CA 1
ATOM 708 C C . GLU A 1 92 ? 2.373 -9.236 19.641 1.00 93.38 92 GLU A C 1
ATOM 710 O O . GLU A 1 92 ? 2.168 -10.443 19.771 1.00 93.38 92 GLU A O 1
ATOM 715 N N . LEU A 1 93 ? 2.519 -8.430 20.699 1.00 93.69 93 LEU A N 1
ATOM 716 C CA . LEU A 1 93 ? 2.469 -8.916 22.080 1.00 93.69 93 LEU A CA 1
ATOM 717 C C . LEU A 1 93 ? 1.047 -9.339 22.453 1.00 93.69 93 LEU A C 1
ATOM 719 O O . LEU A 1 93 ? 0.847 -10.408 23.027 1.00 93.69 93 LEU A O 1
ATOM 723 N N . THR A 1 94 ? 0.053 -8.530 22.078 1.00 93.56 94 THR A N 1
ATOM 724 C CA . THR A 1 94 ? -1.365 -8.838 22.298 1.00 93.56 94 THR A CA 1
ATOM 725 C C . THR A 1 94 ? -1.785 -10.092 21.537 1.00 93.56 94 THR A C 1
ATOM 727 O O . THR A 1 94 ? -2.402 -10.981 22.119 1.00 93.56 94 THR A O 1
ATOM 730 N N . LEU A 1 95 ? -1.408 -10.202 20.260 1.00 94.88 95 LEU A N 1
ATOM 731 C CA . LEU A 1 95 ? -1.724 -11.369 19.436 1.00 94.88 95 LEU A CA 1
ATOM 732 C C . LEU A 1 95 ? -1.029 -12.640 19.948 1.00 94.88 95 LEU A C 1
ATOM 734 O O . LEU A 1 95 ? -1.655 -13.699 19.995 1.00 94.88 95 LEU A O 1
ATOM 738 N N . THR A 1 96 ? 0.224 -12.537 20.406 1.00 94.31 96 THR A N 1
ATOM 739 C CA . THR A 1 96 ? 0.939 -13.657 21.045 1.00 94.31 96 THR A CA 1
ATOM 740 C C . THR A 1 96 ? 0.221 -14.119 22.310 1.00 94.31 96 THR A C 1
ATOM 742 O O . THR A 1 96 ? 0.069 -15.321 22.527 1.00 94.31 96 THR A O 1
ATOM 745 N N . GLU A 1 97 ? -0.267 -13.185 23.133 1.00 94.12 97 GLU A N 1
ATOM 746 C CA . GLU A 1 97 ? -1.012 -13.527 24.344 1.00 94.12 97 GLU A CA 1
ATOM 747 C C . GLU A 1 97 ? -2.323 -14.245 24.036 1.00 94.12 97 GLU A C 1
ATOM 749 O O . GLU A 1 97 ? -2.675 -15.204 24.723 1.00 94.12 97 GLU A O 1
ATOM 754 N N . TRP A 1 98 ? -3.043 -13.815 23.000 1.00 95.19 98 TRP A N 1
ATOM 755 C CA . TRP A 1 98 ? -4.295 -14.460 22.612 1.00 95.19 98 TRP A CA 1
ATOM 756 C C . TRP A 1 98 ? -4.062 -15.917 22.225 1.00 95.19 98 TRP A C 1
ATOM 758 O O . TRP A 1 98 ? -4.745 -16.802 22.735 1.00 95.19 98 TRP A O 1
ATOM 768 N N . VAL A 1 99 ? -3.043 -16.181 21.402 1.00 94.50 99 VAL A N 1
ATOM 769 C CA . VAL A 1 99 ? -2.674 -17.550 21.012 1.00 94.50 99 VAL A CA 1
ATOM 770 C C . VAL A 1 99 ? -2.198 -18.362 22.221 1.00 94.50 99 VAL A C 1
ATOM 772 O O . VAL A 1 99 ? -2.594 -19.514 22.378 1.00 94.50 99 VAL A O 1
ATOM 775 N N . ARG A 1 100 ? -1.395 -17.769 23.114 1.00 94.00 100 ARG A N 1
ATOM 776 C CA . ARG A 1 100 ? -0.866 -18.444 24.311 1.00 94.00 100 ARG A CA 1
ATOM 777 C C . ARG A 1 100 ? -1.953 -18.816 25.321 1.00 94.00 100 ARG A C 1
ATOM 779 O O . ARG A 1 100 ? -1.909 -19.901 25.892 1.00 94.00 100 ARG A O 1
ATOM 786 N N . SER A 1 101 ? -2.888 -17.905 25.574 1.00 94.69 101 SER A N 1
ATOM 787 C CA . SER A 1 101 ? -3.971 -18.081 26.550 1.00 94.69 101 SER A CA 1
ATOM 788 C C . SER A 1 101 ? -5.176 -18.838 25.985 1.00 94.69 101 SER A C 1
ATOM 790 O O . SER A 1 101 ? -6.022 -19.295 26.751 1.00 94.69 101 SER A O 1
ATOM 792 N N . GLY A 1 102 ? -5.273 -18.959 24.657 1.00 92.88 102 GLY A N 1
ATOM 793 C CA . GLY A 1 102 ? -6.441 -19.510 23.972 1.00 92.88 102 GLY A CA 1
ATOM 794 C C . GLY A 1 102 ? -7.674 -18.600 24.033 1.00 92.88 102 GLY A C 1
ATOM 795 O O . GLY A 1 102 ? -8.776 -19.057 23.737 1.00 92.88 102 GLY A O 1
ATOM 796 N N . SER A 1 103 ? -7.512 -17.331 24.424 1.00 93.81 103 SER A N 1
ATOM 797 C CA . SER A 1 103 ? -8.605 -16.370 24.581 1.00 93.81 103 SER A CA 1
ATOM 798 C C . SER A 1 103 ? -8.294 -15.061 23.864 1.00 93.81 103 SER A C 1
ATOM 800 O O . SER A 1 103 ? -7.310 -14.391 24.167 1.00 93.81 103 SER A O 1
ATOM 802 N N . ALA A 1 104 ? -9.180 -14.656 22.956 1.00 94.25 104 ALA A N 1
ATOM 803 C CA . ALA A 1 104 ? -9.147 -13.331 22.345 1.00 94.25 104 ALA A CA 1
ATOM 804 C C . ALA A 1 104 ? -9.940 -12.310 23.179 1.00 94.25 104 ALA A C 1
ATOM 806 O O . ALA A 1 104 ? -10.720 -12.673 24.065 1.00 94.25 104 ALA A O 1
ATOM 807 N N . ALA A 1 105 ? -9.743 -11.020 22.894 1.00 92.62 105 ALA A N 1
ATOM 808 C CA . ALA A 1 105 ? -10.567 -9.963 23.474 1.00 92.62 105 ALA A CA 1
ATOM 809 C C . ALA A 1 105 ? -12.036 -10.083 23.027 1.00 92.62 105 ALA A C 1
ATOM 811 O O . ALA A 1 105 ? -12.354 -10.704 22.012 1.00 92.62 105 ALA A O 1
ATOM 812 N N . GLN A 1 106 ? -12.944 -9.452 23.774 1.00 94.62 106 GLN A N 1
ATOM 813 C CA . GLN A 1 106 ? -14.369 -9.456 23.446 1.00 94.62 106 GLN A CA 1
ATOM 814 C C . GLN A 1 106 ? -14.613 -8.956 22.012 1.00 94.62 106 GLN A C 1
ATOM 816 O O . GLN A 1 106 ? -14.083 -7.924 21.607 1.00 94.62 106 GLN A O 1
ATOM 821 N N . GLY A 1 107 ? -15.434 -9.688 21.256 1.00 95.00 107 GLY A N 1
ATOM 822 C CA . GLY A 1 107 ? -15.729 -9.383 19.852 1.00 95.00 107 GLY A CA 1
ATOM 823 C C . GLY A 1 107 ? -14.739 -9.983 18.849 1.00 95.00 107 GLY A C 1
ATOM 824 O O . GLY A 1 107 ? -14.994 -9.911 17.651 1.00 95.00 107 GLY A O 1
ATOM 825 N N . PHE A 1 108 ? -13.662 -10.619 19.317 1.00 95.06 108 PHE A N 1
ATOM 826 C CA . PHE A 1 108 ? -12.714 -11.352 18.484 1.00 95.06 108 PHE A CA 1
ATOM 827 C C . PHE A 1 108 ? -12.785 -12.855 18.757 1.00 95.06 108 PHE A C 1
ATOM 829 O O . PHE A 1 108 ? -13.094 -13.296 19.863 1.00 95.06 108 PHE A O 1
ATOM 836 N N . GLN A 1 109 ? -12.470 -13.645 17.734 1.00 94.88 109 GLN A N 1
ATOM 837 C CA . GLN A 1 109 ? -12.375 -15.097 17.814 1.00 94.88 109 GLN A CA 1
ATOM 838 C C . GLN A 1 109 ? -11.083 -15.545 17.131 1.00 94.88 109 GLN A C 1
ATOM 840 O O . GLN A 1 109 ? -10.764 -15.078 16.038 1.00 94.88 109 GLN A O 1
ATOM 845 N N . LEU A 1 110 ? -10.347 -16.449 17.778 1.00 94.25 110 LEU A N 1
ATOM 846 C CA . LEU A 1 110 ? -9.200 -17.106 17.158 1.00 94.25 110 LEU A CA 1
ATOM 847 C C . LEU A 1 110 ? -9.683 -18.098 16.099 1.00 94.25 110 LEU A C 1
ATOM 849 O O . LEU A 1 110 ? -10.608 -18.876 16.345 1.00 94.25 110 LEU A O 1
ATOM 853 N N . LEU A 1 111 ? -9.042 -18.049 14.935 1.00 94.50 111 LEU A N 1
ATOM 854 C CA . LEU A 1 111 ? -9.255 -18.987 13.838 1.00 94.50 111 LEU A CA 1
ATOM 855 C C . LEU A 1 111 ? -8.107 -20.011 13.801 1.00 94.50 111 LEU A C 1
ATOM 857 O O . LEU A 1 111 ? -7.443 -20.249 14.809 1.00 94.50 111 LEU A O 1
ATOM 861 N N . ASP A 1 112 ? -7.908 -20.649 12.658 1.00 94.31 112 ASP A N 1
ATOM 862 C CA . ASP A 1 112 ? -7.045 -21.809 12.442 1.00 94.31 112 ASP A CA 1
ATOM 863 C C . ASP A 1 112 ? -5.641 -21.487 11.896 1.00 94.31 112 ASP A C 1
ATOM 865 O O . ASP A 1 112 ? -4.801 -22.385 11.825 1.00 94.31 112 ASP A O 1
ATOM 869 N N . GLU A 1 113 ? -5.343 -20.224 11.572 1.00 94.62 113 GLU A N 1
ATOM 870 C CA . GLU A 1 113 ? -4.060 -19.807 10.988 1.00 94.62 113 GLU A CA 1
ATOM 871 C C . GLU A 1 113 ? -3.323 -18.746 11.825 1.00 94.62 113 GLU A C 1
ATOM 873 O O . GLU A 1 113 ? -3.920 -17.795 12.334 1.00 94.62 113 GLU A O 1
ATOM 878 N N . ALA A 1 114 ? -1.994 -18.885 11.927 1.00 93.38 114 ALA A N 1
ATOM 879 C CA . ALA A 1 114 ? -1.092 -17.892 12.515 1.00 93.38 114 ALA A CA 1
ATOM 880 C C . ALA A 1 114 ? 0.320 -17.975 11.899 1.00 93.38 114 ALA A C 1
ATOM 882 O O . ALA A 1 114 ? 0.803 -19.062 11.580 1.00 93.38 114 ALA A O 1
ATOM 883 N N . GLU A 1 115 ? 1.008 -16.835 11.784 1.00 94.44 115 GLU A N 1
ATOM 884 C CA . GLU A 1 115 ? 2.426 -16.755 11.397 1.00 94.44 115 GLU A CA 1
ATOM 885 C C . GLU A 1 115 ? 3.279 -16.427 12.632 1.00 94.44 115 GLU A C 1
ATOM 887 O O . GLU A 1 115 ? 3.064 -15.407 13.288 1.00 94.44 115 GLU A O 1
ATOM 892 N N . LEU A 1 116 ? 4.257 -17.284 12.948 1.00 93.44 116 LEU A N 1
ATOM 893 C CA . LEU A 1 116 ? 5.166 -17.117 14.086 1.00 93.44 116 LEU A CA 1
ATOM 894 C C . LEU A 1 116 ? 6.573 -16.772 13.595 1.00 93.44 116 LEU A C 1
ATOM 896 O O . LEU A 1 116 ? 7.066 -17.359 12.631 1.00 93.44 116 LEU A O 1
ATOM 900 N N . LYS A 1 117 ? 7.240 -15.848 14.288 1.00 89.69 117 LYS A N 1
ATOM 901 C CA . LYS A 1 117 ? 8.638 -15.480 14.033 1.00 89.69 117 LYS A CA 1
ATOM 902 C C . LYS A 1 117 ? 9.474 -15.756 15.278 1.00 89.69 117 LYS A C 1
ATOM 904 O O . LYS A 1 117 ? 8.991 -15.552 16.389 1.00 89.69 117 LYS A O 1
ATOM 909 N N . SER A 1 118 ? 10.687 -16.266 15.062 1.00 82.00 118 SER A N 1
ATOM 910 C CA . SER A 1 118 ? 11.689 -16.550 16.100 1.00 82.00 118 SER A CA 1
ATOM 911 C C . SER A 1 118 ? 12.403 -15.295 16.571 1.00 82.00 118 SER A C 1
ATOM 913 O O . SER A 1 118 ? 12.758 -14.498 15.669 1.00 82.00 118 SER A O 1
#

Foldseek 3Di:
DVLVVVQVVVCVVVVHHDDPVRSVVSVVVVCVVCVVVDDDDDDDKDWDQDPPVRDIGIPDPDPVVVVVVVVVVCVVVVHDPDDDDDDPDDVVVLVVVCVVVVHHPPPDHDDDDDDDDD

Nearest PDB structures (foldseek):
  2owy-assembly1_B  TM=9.170E-01  e=5.551E-07  Pseudomonas aeruginosa PAO1

Radius of gyration: 25.31 Å; Cα contacts (8 Å, |Δi|>4): 50; chains: 1; bounding box: 51×42×63 Å

Sequence (118 aa):
QALEAKIAKLEAEQARKLKKTEKDSLKDEVLHSLLPRAFSRFSQTMMWIDTVNGLIMVDCASAKKAEDTLALLRKSLGSLPVVPLSMENPIELTLTEWVRSGSAAQGFQLLDEAELKS

Mean predicted aligned error: 7.52 Å

InterPro domains:
  IPR007476 Putative exonuclease, RdgC [PF04381] (1-118)
  IPR007476 Putative exonuclease, RdgC [PTHR38103] (1-118)